Protein AF-H1LUN1-F1 (afdb_monomer)

Radius of gyration: 16.17 Å; Cα contacts (8 Å, |Δi|>4): 144; chains: 1; bounding box: 43×30×40 Å

pLDDT: mean 91.05, std 6.46, range [44.34, 97.88]

Foldseek 3Di:
DLCVQDPDDDPVVSVVQVVVQVVCLVVLVVVLVVVVCVCVVVVNPDFDWAFFLCLDIDTSVVCNVHVSRNVNRVLSVVLNCCLPPVVDQWDWDWDDDPPDIDIWIHHRSHTDDD

Solvent-ac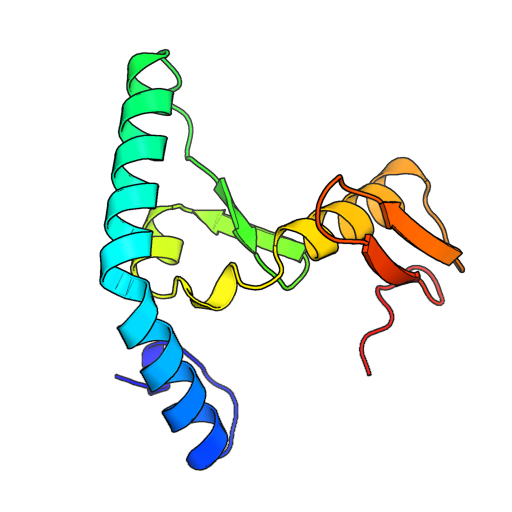cessible surface area (backbone atoms only — not comparable to full-atom values): 6590 Å² total; per-residue (Å²): 108,47,75,76,66,44,84,67,82,55,70,70,58,31,52,50,53,38,51,53,29,59,72,47,39,67,61,50,44,52,49,51,50,55,52,50,52,52,44,45,72,72,70,52,82,70,88,58,72,38,61,19,33,85,53,48,73,42,46,52,74,55,39,69,74,39,52,58,51,40,53,61,19,66,61,19,48,55,52,47,48,41,48,71,75,67,59,44,39,69,46,75,50,77,50,78,57,100,87,51,71,46,73,50,42,29,48,84,60,35,78,62,78,133

Nearest PDB structures (foldseek):
  8ym1-assembly4_E  TM=3.995E-01  e=2.195E+00  Swine acute diarrhea syndrome coronavirus
  8ym1-assembly2_C  TM=3.999E-01  e=2.641E+00  Swine acute diarrhea syndrome coronavirus
  8wat-assembly1_T  TM=5.509E-01  e=9.071E+00  Homo sapiens

Mean predicted aligned error: 4.41 Å

Sequence (114 aa):
MASDITKLYGLTRRTRTAAINASILPKMMATANATESSVRGAGVSVPLMIMRGDGGVMEINEMRKRPILTALSGPAASVMGSLMYLRASNAIYFEVGGTTTNIGVIKNGRPGVD

Structure (mmCIF, N/CA/C/O backbone):
data_AF-H1LUN1-F1
#
_entry.id   AF-H1LUN1-F1
#
loop_
_atom_site.group_PDB
_atom_site.id
_atom_site.type_symbol
_atom_site.label_atom_id
_atom_site.label_alt_id
_atom_site.label_comp_id
_atom_site.label_asym_id
_atom_site.label_entity_id
_atom_site.label_seq_id
_atom_site.pdbx_PDB_ins_code
_atom_site.Cartn_x
_atom_site.Cartn_y
_atom_site.Cartn_z
_atom_site.occupancy
_atom_site.B_iso_or_equiv
_atom_site.auth_seq_id
_atom_site.auth_comp_id
_atom_site.auth_asym_id
_atom_site.auth_atom_id
_atom_site.pdbx_PDB_model_num
ATOM 1 N N . MET A 1 1 ? 3.743 -8.689 16.939 1.00 83.50 1 MET A N 1
ATOM 2 C CA . MET A 1 1 ? 5.212 -8.865 16.819 1.00 83.50 1 MET A CA 1
ATOM 3 C C . MET A 1 1 ? 5.666 -8.668 15.372 1.00 83.50 1 MET A C 1
ATOM 5 O O . MET A 1 1 ? 4.840 -8.713 14.469 1.00 83.50 1 MET A O 1
ATOM 9 N N . ALA A 1 2 ? 6.967 -8.471 15.109 1.00 85.00 2 ALA A N 1
ATOM 10 C CA . ALA A 1 2 ? 7.478 -8.302 13.737 1.00 85.00 2 ALA A CA 1
ATOM 11 C C . ALA A 1 2 ? 7.171 -9.508 12.819 1.00 85.00 2 ALA A C 1
ATOM 13 O O . ALA A 1 2 ? 6.983 -9.338 11.618 1.00 85.00 2 ALA A O 1
ATOM 14 N N . SER A 1 3 ? 7.077 -10.719 13.389 1.00 88.88 3 SER A N 1
ATOM 15 C CA . SER A 1 3 ? 6.621 -11.951 12.714 1.00 88.88 3 SER A CA 1
ATOM 16 C C . SER A 1 3 ? 5.193 -11.889 12.182 1.00 88.88 3 SER A C 1
ATOM 18 O O . SER A 1 3 ? 4.843 -12.683 11.310 1.00 88.88 3 SER A O 1
ATOM 20 N N . ASP A 1 4 ? 4.366 -10.998 12.718 1.00 87.94 4 ASP A N 1
ATOM 21 C CA . ASP A 1 4 ? 2.949 -10.894 12.362 1.00 87.94 4 ASP A CA 1
ATOM 22 C C . ASP A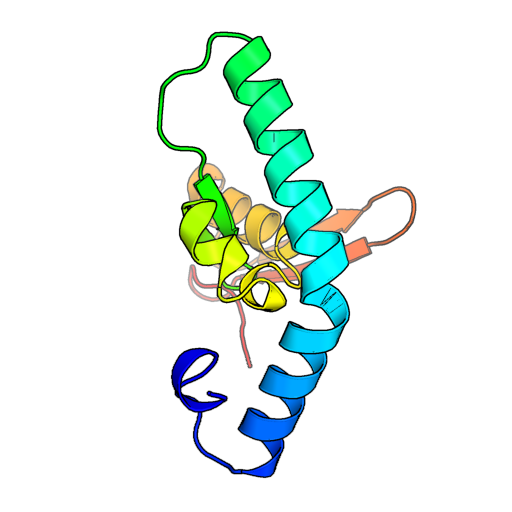 1 4 ? 2.751 -9.854 11.258 1.00 87.94 4 ASP A C 1
ATOM 24 O O . ASP A 1 4 ? 1.769 -9.906 10.528 1.00 87.94 4 ASP A O 1
ATOM 28 N N . ILE A 1 5 ? 3.723 -8.948 11.097 1.00 89.62 5 ILE A N 1
ATOM 29 C CA . ILE A 1 5 ? 3.733 -7.916 10.059 1.00 89.62 5 ILE A CA 1
ATOM 30 C C . ILE A 1 5 ? 4.300 -8.477 8.753 1.00 89.62 5 ILE A C 1
ATOM 32 O O . ILE A 1 5 ? 3.702 -8.298 7.696 1.00 89.62 5 ILE A O 1
ATOM 36 N N . THR A 1 6 ? 5.437 -9.177 8.815 1.00 87.62 6 THR A N 1
ATOM 37 C CA . THR A 1 6 ? 6.092 -9.756 7.636 1.00 87.62 6 THR A CA 1
ATOM 38 C C . THR A 1 6 ? 6.704 -11.124 7.932 1.00 87.62 6 THR A C 1
ATOM 40 O O . THR A 1 6 ? 7.259 -11.364 9.008 1.00 87.62 6 THR A O 1
ATOM 43 N N . LYS A 1 7 ? 6.606 -12.023 6.946 1.00 87.56 7 LYS A N 1
ATOM 44 C CA . LYS A 1 7 ? 7.220 -13.361 6.953 1.00 87.56 7 LYS A CA 1
ATOM 45 C C . LYS A 1 7 ? 8.551 -13.409 6.195 1.00 87.56 7 LYS A C 1
ATOM 47 O O . LYS A 1 7 ? 9.152 -14.474 6.107 1.00 87.56 7 LYS A O 1
ATOM 52 N N . LEU A 1 8 ? 9.017 -12.276 5.657 1.00 84.12 8 LEU A N 1
ATOM 53 C CA . LEU A 1 8 ? 10.297 -12.202 4.950 1.00 84.12 8 LEU A CA 1
ATOM 54 C C . LEU A 1 8 ? 11.455 -12.588 5.874 1.00 84.12 8 LEU A C 1
ATOM 56 O O . LEU A 1 8 ? 11.488 -12.189 7.037 1.00 84.12 8 LEU A O 1
ATOM 60 N N . TYR A 1 9 ? 12.422 -13.334 5.345 1.00 85.12 9 TYR A N 1
ATOM 61 C CA . TYR A 1 9 ? 13.615 -13.723 6.091 1.00 85.12 9 TYR A CA 1
ATOM 62 C C . TYR A 1 9 ? 14.574 -12.535 6.299 1.00 85.12 9 TYR A C 1
ATOM 64 O O . TYR A 1 9 ? 14.613 -11.590 5.507 1.00 85.12 9 TYR A O 1
ATOM 72 N N . GLY A 1 10 ? 15.369 -12.600 7.371 1.00 92.00 10 GLY A N 1
ATOM 73 C CA . GLY A 1 10 ? 16.385 -11.603 7.717 1.00 92.00 10 GLY A CA 1
ATOM 74 C C . GLY A 1 10 ? 15.942 -10.614 8.799 1.00 92.00 10 GLY A C 1
ATOM 75 O O . GLY A 1 10 ? 14.966 -9.878 8.640 1.00 92.00 10 GLY A O 1
ATOM 76 N N . LEU A 1 11 ? 16.706 -10.566 9.897 1.00 92.50 11 LEU A N 1
ATOM 77 C CA . LEU A 1 11 ? 16.425 -9.719 11.062 1.00 92.50 11 LEU A CA 1
ATOM 78 C C . LEU A 1 11 ? 16.312 -8.239 10.676 1.00 92.50 11 LEU A C 1
ATOM 80 O O . LEU A 1 11 ? 15.307 -7.604 10.977 1.00 92.50 11 LEU A O 1
ATOM 84 N N . THR A 1 12 ? 17.284 -7.708 9.931 1.00 93.56 12 THR A N 1
ATOM 85 C CA . THR A 1 12 ? 17.307 -6.293 9.530 1.00 93.56 12 THR A CA 1
ATOM 86 C C . THR A 1 12 ? 16.080 -5.897 8.710 1.00 93.56 12 THR A C 1
ATOM 88 O O . THR A 1 12 ? 15.479 -4.856 8.976 1.00 93.56 12 THR A O 1
ATOM 91 N N . ARG A 1 13 ? 15.669 -6.724 7.735 1.00 91.75 13 ARG A N 1
ATOM 92 C CA . ARG A 1 13 ? 14.478 -6.453 6.911 1.00 91.75 13 ARG A CA 1
ATOM 93 C C . ARG A 1 13 ? 13.214 -6.464 7.767 1.00 91.75 13 ARG A C 1
ATOM 95 O O . ARG A 1 13 ? 12.468 -5.491 7.742 1.00 91.75 13 ARG A O 1
ATOM 102 N N . ARG A 1 14 ? 13.015 -7.504 8.584 1.00 93.94 14 ARG A N 1
ATOM 103 C CA . ARG A 1 14 ? 11.841 -7.618 9.467 1.00 93.94 14 ARG A CA 1
ATOM 104 C C . ARG A 1 14 ? 11.746 -6.462 10.459 1.00 93.94 14 ARG A C 1
ATOM 106 O O . ARG A 1 14 ? 10.667 -5.896 10.615 1.00 93.94 14 ARG A O 1
ATOM 113 N N . THR A 1 15 ? 12.859 -6.088 11.091 1.00 94.75 15 THR A N 1
ATOM 114 C CA . THR A 1 15 ? 12.906 -4.974 12.046 1.00 94.75 15 THR A CA 1
ATOM 115 C C . THR A 1 15 ? 12.579 -3.648 11.366 1.00 94.75 15 THR A C 1
ATOM 117 O O . THR A 1 15 ? 11.749 -2.901 11.877 1.00 94.75 15 THR A O 1
ATOM 120 N N . ARG A 1 16 ? 13.146 -3.374 10.180 1.00 95.19 16 ARG A N 1
ATOM 121 C CA . ARG A 1 16 ? 12.830 -2.156 9.412 1.00 95.19 16 ARG A CA 1
ATOM 122 C C . ARG A 1 16 ? 11.362 -2.104 9.002 1.00 95.19 16 ARG A C 1
ATOM 124 O O . ARG A 1 16 ? 10.709 -1.095 9.240 1.00 95.19 16 ARG A O 1
ATOM 131 N N . THR A 1 17 ? 10.818 -3.187 8.446 1.00 94.88 17 THR A N 1
ATOM 132 C CA . THR A 1 17 ? 9.397 -3.250 8.072 1.00 94.88 17 THR A CA 1
ATOM 133 C C . THR A 1 17 ? 8.492 -3.032 9.284 1.00 94.88 17 THR A C 1
ATOM 135 O O . THR A 1 17 ? 7.529 -2.277 9.190 1.00 94.88 17 THR A O 1
ATOM 138 N N . ALA A 1 18 ? 8.805 -3.643 10.430 1.00 94.31 18 ALA A N 1
ATOM 139 C CA . ALA A 1 18 ? 8.032 -3.459 11.654 1.00 94.31 18 ALA A CA 1
ATOM 140 C C . ALA A 1 18 ? 8.098 -2.014 12.174 1.00 94.31 18 ALA A C 1
ATOM 142 O O . ALA A 1 18 ? 7.062 -1.462 12.539 1.00 94.31 18 ALA A O 1
ATOM 143 N N . ALA A 1 19 ? 9.282 -1.394 12.156 1.00 95.62 19 ALA A N 1
ATOM 144 C CA . ALA A 1 19 ? 9.469 -0.008 12.578 1.00 95.62 19 ALA A CA 1
ATOM 145 C C . ALA A 1 19 ? 8.684 0.974 11.693 1.00 95.62 19 ALA A C 1
ATOM 147 O O . ALA A 1 19 ? 7.974 1.828 12.218 1.00 95.62 19 ALA A O 1
ATOM 148 N N . ILE A 1 20 ? 8.743 0.815 10.365 1.00 95.50 20 ILE A N 1
ATOM 149 C CA . ILE A 1 20 ? 7.979 1.657 9.429 1.00 95.50 20 ILE A CA 1
ATOM 150 C C . ILE A 1 20 ? 6.473 1.421 9.599 1.00 95.50 20 ILE A C 1
ATOM 152 O O . ILE A 1 20 ? 5.702 2.371 9.656 1.00 95.50 20 ILE A O 1
ATOM 156 N N . ASN A 1 21 ? 6.033 0.164 9.727 1.00 95.06 21 ASN A N 1
ATOM 157 C CA . ASN A 1 21 ? 4.620 -0.139 9.957 1.00 95.06 21 ASN A CA 1
ATOM 158 C C . ASN A 1 21 ? 4.101 0.529 11.237 1.00 95.06 21 ASN A C 1
ATOM 160 O O . ASN A 1 21 ? 3.008 1.085 11.231 1.00 95.06 21 ASN A O 1
ATOM 164 N N . ALA A 1 22 ? 4.884 0.488 12.318 1.00 94.94 22 ALA A N 1
ATOM 165 C CA . ALA A 1 22 ? 4.533 1.122 13.583 1.00 94.94 22 ALA A CA 1
ATOM 166 C C . ALA A 1 22 ? 4.497 2.655 13.481 1.00 94.94 22 ALA A C 1
ATOM 168 O O . ALA A 1 22 ? 3.592 3.266 14.045 1.00 94.94 22 ALA A O 1
ATOM 169 N N . SER A 1 23 ? 5.424 3.278 12.742 1.00 96.19 23 SER A N 1
ATOM 170 C CA . SER A 1 23 ? 5.481 4.742 12.625 1.00 96.19 23 SER A CA 1
ATOM 171 C C . SER A 1 23 ? 4.294 5.333 11.861 1.00 96.19 23 SER A C 1
ATOM 173 O O . SER A 1 23 ? 3.834 6.423 12.194 1.00 96.19 23 SER A O 1
ATOM 175 N N . ILE A 1 24 ? 3.756 4.612 10.872 1.00 95.69 24 ILE A N 1
ATOM 176 C CA . ILE A 1 24 ? 2.597 5.069 10.088 1.00 95.69 24 ILE A CA 1
ATOM 177 C C . ILE A 1 24 ? 1.252 4.666 10.703 1.00 95.69 24 ILE A C 1
ATOM 179 O O . ILE A 1 24 ? 0.218 5.226 10.332 1.00 95.69 24 ILE A O 1
ATOM 183 N N . LEU A 1 25 ? 1.248 3.702 11.631 1.00 94.88 25 LEU A N 1
ATOM 184 C CA . LEU A 1 25 ? 0.035 3.076 12.155 1.00 94.88 25 LEU A CA 1
ATOM 185 C C . LEU A 1 25 ? -0.997 4.087 12.683 1.00 94.88 25 LEU A C 1
ATOM 187 O O . LEU A 1 25 ? -2.143 4.004 12.243 1.00 94.88 25 LEU A O 1
ATOM 191 N N . PRO A 1 26 ? -0.654 5.080 13.530 1.00 95.69 26 PRO A N 1
ATOM 192 C CA . PRO A 1 26 ? -1.659 5.995 14.077 1.00 95.69 26 PRO A CA 1
ATOM 193 C C . PRO A 1 26 ? -2.374 6.806 12.991 1.00 95.69 26 PRO A C 1
ATOM 195 O O . PRO A 1 26 ? -3.597 6.951 13.013 1.00 95.69 26 PRO A O 1
ATOM 198 N N . LYS A 1 27 ? -1.621 7.295 11.997 1.00 96.38 27 LYS A N 1
ATOM 199 C CA . LYS A 1 27 ? -2.181 8.075 10.889 1.00 96.38 27 LYS A CA 1
ATOM 200 C C . LYS A 1 27 ? -3.058 7.205 9.995 1.00 96.38 27 LYS A C 1
ATOM 202 O O . LYS A 1 27 ? -4.155 7.615 9.633 1.00 96.38 27 LYS A O 1
ATOM 207 N N . MET A 1 28 ? -2.597 5.996 9.689 1.00 95.44 28 MET A N 1
ATOM 208 C CA . MET A 1 28 ? -3.328 5.052 8.847 1.00 95.44 28 MET A CA 1
ATOM 209 C C . MET A 1 28 ? -4.617 4.560 9.511 1.00 95.44 28 MET A C 1
ATOM 211 O O . MET A 1 28 ? -5.625 4.421 8.828 1.00 95.44 28 MET A O 1
ATOM 215 N N . MET A 1 29 ? -4.632 4.388 10.836 1.00 95.62 29 MET A N 1
ATOM 216 C CA . MET A 1 29 ? -5.852 4.096 11.598 1.00 95.62 29 MET A CA 1
ATOM 217 C C . MET A 1 29 ? -6.873 5.235 11.501 1.00 95.62 29 MET A C 1
ATOM 219 O O . MET A 1 29 ? -8.052 4.981 11.257 1.00 95.62 29 MET A O 1
ATOM 223 N N . ALA A 1 30 ? -6.429 6.488 11.645 1.00 96.56 30 ALA A N 1
ATOM 224 C CA . ALA A 1 30 ? -7.304 7.648 11.486 1.00 96.56 30 ALA A CA 1
ATOM 225 C C . ALA A 1 30 ? -7.888 7.724 10.065 1.00 96.56 30 ALA A C 1
ATOM 227 O O . ALA A 1 30 ? -9.092 7.921 9.909 1.00 96.56 30 ALA A O 1
ATOM 228 N N . THR A 1 31 ? -7.060 7.492 9.040 1.00 94.38 31 THR A N 1
ATOM 229 C CA . THR A 1 31 ? -7.509 7.414 7.643 1.00 94.38 31 THR A CA 1
ATOM 230 C C . THR A 1 31 ? -8.515 6.284 7.442 1.00 94.38 31 THR A C 1
ATOM 232 O O . THR A 1 31 ? -9.582 6.525 6.889 1.00 94.38 31 THR A O 1
ATOM 235 N N . ALA A 1 32 ? -8.230 5.078 7.944 1.00 94.38 32 ALA A N 1
ATOM 236 C CA . ALA A 1 32 ? -9.131 3.932 7.845 1.00 94.38 32 ALA A CA 1
ATOM 237 C C . ALA A 1 32 ? -10.515 4.248 8.427 1.00 94.38 32 ALA A C 1
ATOM 239 O O . ALA A 1 32 ? -11.535 4.016 7.785 1.00 94.38 32 ALA A O 1
ATOM 240 N N . ASN A 1 33 ? -10.547 4.821 9.630 1.00 95.38 33 ASN A N 1
ATOM 241 C CA . ASN A 1 33 ? -11.793 5.150 10.312 1.00 95.38 33 ASN A CA 1
ATOM 242 C C . ASN A 1 33 ? -12.570 6.245 9.572 1.00 95.38 33 ASN A C 1
ATOM 244 O O . ASN A 1 33 ? -13.776 6.116 9.396 1.00 95.38 33 ASN A O 1
ATOM 248 N N . ALA A 1 34 ? -11.893 7.294 9.097 1.00 96.75 34 ALA A N 1
ATOM 249 C CA . ALA A 1 34 ? -12.532 8.357 8.323 1.00 96.75 34 ALA A CA 1
ATOM 250 C C . ALA A 1 34 ? -13.129 7.830 7.008 1.00 96.75 34 ALA A C 1
ATOM 252 O O . ALA A 1 34 ? -14.269 8.157 6.671 1.00 96.75 34 ALA A O 1
ATOM 253 N N . THR A 1 35 ? -12.391 6.985 6.282 1.00 95.19 35 THR A N 1
ATOM 254 C CA . THR A 1 35 ? -12.874 6.360 5.047 1.00 95.19 35 THR A CA 1
ATOM 255 C C . THR A 1 35 ? -14.048 5.422 5.321 1.00 95.19 35 THR A C 1
ATOM 257 O O . THR A 1 35 ? -15.067 5.534 4.646 1.00 95.19 35 THR A O 1
ATOM 260 N N . GLU A 1 36 ? -13.953 4.540 6.322 1.00 95.62 36 GLU A N 1
ATOM 261 C CA . GLU A 1 36 ? -15.039 3.611 6.657 1.00 95.62 36 GLU A CA 1
ATOM 262 C C . GLU A 1 36 ? -16.310 4.356 7.062 1.00 95.62 36 GLU A C 1
ATOM 264 O O . GLU A 1 36 ? -17.371 4.087 6.504 1.00 95.62 36 GLU A O 1
ATOM 269 N N . SER A 1 37 ? -16.204 5.341 7.957 1.00 96.75 37 SER A N 1
ATOM 270 C CA . SER A 1 37 ? -17.344 6.163 8.371 1.00 96.75 37 SER A CA 1
ATOM 271 C C . SER A 1 37 ? -17.984 6.894 7.193 1.00 96.75 37 SER A C 1
ATOM 273 O O . SER A 1 37 ? -19.207 6.955 7.112 1.00 96.75 37 SER A O 1
ATOM 275 N N . SER A 1 38 ? -17.183 7.402 6.251 1.00 97.38 38 SER A N 1
ATOM 276 C CA . SER A 1 38 ? -17.700 8.089 5.060 1.00 97.38 38 SER A CA 1
ATOM 277 C C . SER A 1 38 ? -18.449 7.130 4.131 1.00 97.38 38 SER A C 1
ATOM 279 O O . SER A 1 38 ? -19.554 7.430 3.686 1.00 97.38 38 SER A O 1
ATOM 281 N N . VAL A 1 39 ? -17.882 5.947 3.874 1.00 96.69 39 VAL A N 1
ATOM 282 C CA . VAL A 1 39 ? -18.493 4.910 3.025 1.00 96.69 39 VAL A CA 1
ATOM 283 C C . VAL A 1 39 ? -19.789 4.382 3.647 1.00 96.69 39 VAL A C 1
ATOM 285 O O . VAL A 1 39 ? -20.801 4.256 2.959 1.00 96.69 39 VAL A O 1
ATOM 288 N N . ARG A 1 40 ? -19.792 4.125 4.961 1.00 96.31 40 ARG A N 1
ATOM 289 C CA . ARG A 1 40 ? -20.992 3.700 5.698 1.00 96.31 40 ARG A CA 1
ATOM 290 C C . ARG A 1 40 ? -22.049 4.801 5.750 1.00 96.31 40 ARG A C 1
ATOM 292 O O . ARG A 1 40 ? -23.222 4.510 5.543 1.00 96.31 40 ARG A O 1
ATOM 299 N N . GLY A 1 41 ? -21.640 6.054 5.959 1.00 97.88 41 GLY A N 1
ATOM 300 C CA . GLY A 1 41 ? -22.525 7.222 5.918 1.00 97.88 41 GLY A CA 1
ATOM 301 C C . GLY A 1 41 ? -23.194 7.426 4.556 1.00 97.88 41 GLY A C 1
ATOM 302 O O . GLY A 1 41 ? -24.318 7.912 4.497 1.00 97.88 41 GLY A O 1
ATOM 303 N N . ALA A 1 42 ? -22.555 6.976 3.472 1.00 97.81 42 ALA A N 1
ATOM 304 C CA . ALA A 1 42 ? -23.132 6.945 2.128 1.00 97.81 42 ALA A CA 1
ATOM 305 C C . ALA A 1 42 ? -24.086 5.753 1.877 1.00 97.81 42 ALA A C 1
ATOM 307 O O . ALA A 1 42 ? -24.547 5.564 0.754 1.00 97.81 42 ALA A O 1
ATOM 308 N N . GLY A 1 43 ? -24.374 4.925 2.888 1.00 97.75 43 GLY A N 1
ATOM 309 C CA . GLY A 1 43 ? -25.283 3.777 2.784 1.00 97.75 43 GLY A CA 1
ATOM 310 C C . GLY A 1 43 ? -24.662 2.508 2.188 1.00 97.75 43 GLY A C 1
ATOM 311 O O . GLY A 1 43 ? -25.368 1.527 1.962 1.00 97.75 43 GLY A O 1
ATOM 312 N N . VAL A 1 44 ? -23.347 2.479 1.947 1.00 97.06 44 VAL A N 1
ATOM 313 C CA . VAL A 1 44 ? -22.662 1.301 1.396 1.00 97.06 44 VAL A CA 1
ATOM 314 C C . VAL A 1 44 ? -22.380 0.296 2.516 1.00 97.06 44 VAL A C 1
ATOM 316 O O . VAL A 1 44 ? -21.569 0.554 3.405 1.00 97.06 44 VAL A O 1
ATOM 319 N N . SER A 1 45 ? -23.025 -0.874 2.472 1.00 93.81 45 SER A N 1
ATOM 320 C CA . SER A 1 45 ? -22.942 -1.923 3.509 1.00 93.81 45 SER A CA 1
ATOM 321 C C . SER A 1 45 ? -21.999 -3.091 3.177 1.00 93.81 45 SER A C 1
ATOM 323 O O . SER A 1 45 ? -21.701 -3.908 4.046 1.00 93.81 45 SER A O 1
ATOM 325 N N . VAL A 1 46 ? -21.452 -3.147 1.959 1.00 95.25 46 VAL A N 1
ATOM 326 C CA . VAL A 1 46 ? -20.512 -4.206 1.542 1.00 95.25 46 VAL A CA 1
ATOM 327 C C . VAL A 1 46 ? -19.129 -4.057 2.204 1.00 95.25 46 VAL A C 1
ATOM 329 O O . VAL A 1 46 ? -18.813 -2.977 2.722 1.00 95.25 46 VAL A O 1
ATOM 332 N N . PRO A 1 47 ? -18.295 -5.114 2.234 1.00 92.69 47 PRO A N 1
ATOM 333 C CA . PRO A 1 47 ? -16.928 -5.027 2.743 1.00 92.69 47 PRO A CA 1
ATOM 334 C C . PRO A 1 47 ? -16.096 -3.969 2.009 1.00 92.69 47 PRO A C 1
ATOM 336 O O . PRO A 1 47 ? -16.093 -3.900 0.780 1.00 92.69 47 PRO A O 1
ATOM 339 N N . LEU A 1 48 ? -15.374 -3.147 2.774 1.00 95.38 48 LEU A N 1
ATOM 340 C CA . LEU A 1 48 ? -14.485 -2.129 2.225 1.00 95.38 48 LEU A CA 1
ATOM 341 C C . LEU A 1 48 ? -13.106 -2.735 1.944 1.00 95.38 48 LEU A C 1
ATOM 343 O O . LEU A 1 48 ? -12.370 -3.098 2.867 1.00 95.38 48 LEU A O 1
ATOM 347 N N . MET A 1 49 ? -12.771 -2.813 0.658 1.00 95.94 49 MET A N 1
ATOM 348 C CA . MET A 1 49 ? -11.507 -3.350 0.162 1.00 95.94 49 MET A CA 1
ATOM 349 C C . MET A 1 49 ? -10.498 -2.227 -0.094 1.00 95.94 49 MET A C 1
ATOM 351 O O . MET A 1 49 ? -10.829 -1.192 -0.667 1.00 95.94 49 MET A O 1
ATOM 355 N N . ILE A 1 50 ? -9.254 -2.452 0.313 1.00 95.56 50 ILE A N 1
ATOM 356 C CA . ILE A 1 50 ? -8.128 -1.526 0.219 1.00 95.56 50 ILE A CA 1
ATOM 357 C C . ILE A 1 50 ? -7.077 -2.113 -0.722 1.00 95.56 50 ILE A C 1
ATOM 359 O O . ILE A 1 50 ? -6.675 -3.270 -0.568 1.00 95.56 50 ILE A O 1
ATOM 363 N N . MET A 1 51 ? -6.612 -1.301 -1.672 1.00 95.31 51 MET A N 1
ATOM 364 C CA . MET A 1 51 ? -5.529 -1.661 -2.587 1.00 95.31 51 MET A CA 1
ATOM 365 C C . MET A 1 51 ? -4.203 -1.823 -1.837 1.00 95.31 51 MET A C 1
ATOM 367 O O . MET A 1 51 ? -3.824 -0.988 -1.009 1.00 95.31 51 MET A O 1
ATOM 371 N N . ARG A 1 52 ? -3.477 -2.892 -2.154 1.00 95.31 52 ARG A N 1
ATOM 372 C CA . ARG A 1 52 ? -2.129 -3.160 -1.653 1.00 95.31 52 ARG A CA 1
ATOM 373 C C . ARG A 1 52 ? -1.075 -2.769 -2.689 1.00 95.31 52 ARG A C 1
ATOM 375 O O . ARG A 1 52 ? -1.341 -2.731 -3.884 1.00 95.31 52 ARG A O 1
ATOM 382 N N . GLY A 1 53 ? 0.148 -2.532 -2.225 1.00 92.12 53 GLY A N 1
AT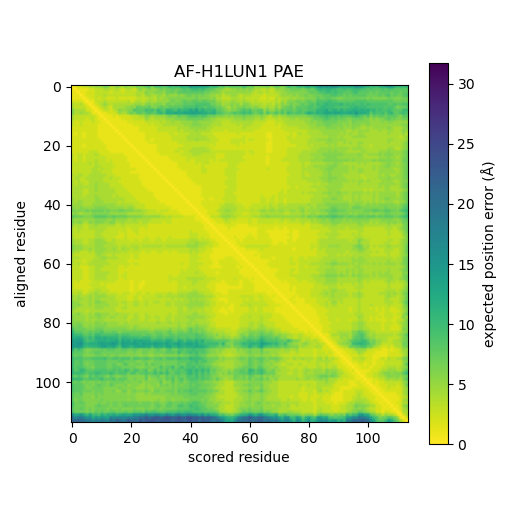OM 383 C CA . GLY A 1 53 ? 1.304 -2.215 -3.069 1.00 92.12 53 GLY A CA 1
ATOM 384 C C . GLY A 1 53 ? 1.776 -3.342 -3.985 1.00 92.12 53 GLY A C 1
ATOM 385 O O . GLY A 1 53 ? 2.547 -3.096 -4.902 1.00 92.12 53 GLY A O 1
ATOM 386 N N . ASP A 1 54 ? 1.326 -4.574 -3.754 1.00 90.31 54 ASP A N 1
ATOM 387 C CA . ASP A 1 54 ? 1.642 -5.739 -4.587 1.00 90.31 54 ASP A CA 1
ATOM 388 C C . ASP A 1 54 ? 0.552 -6.053 -5.625 1.00 90.31 54 ASP A C 1
ATOM 390 O O . ASP A 1 54 ? 0.571 -7.118 -6.235 1.00 90.31 54 ASP A O 1
ATOM 394 N N . GLY A 1 55 ? -0.416 -5.149 -5.814 1.00 90.50 55 GLY A N 1
ATOM 395 C CA . GLY A 1 55 ? -1.504 -5.295 -6.787 1.00 90.50 55 GLY A CA 1
ATOM 396 C C . GLY A 1 55 ? -2.687 -6.137 -6.299 1.00 90.50 55 GLY A C 1
ATOM 397 O O . GLY A 1 55 ? -3.684 -6.269 -7.005 1.00 90.50 55 GLY A O 1
ATOM 398 N N . GLY A 1 56 ? -2.606 -6.696 -5.089 1.00 92.69 56 GLY A N 1
ATOM 399 C CA . GLY A 1 56 ? -3.735 -7.346 -4.429 1.00 92.69 56 GLY A CA 1
ATOM 400 C C . GLY A 1 56 ? -4.657 -6.356 -3.714 1.00 92.69 56 GLY A C 1
ATOM 401 O O . GLY A 1 56 ? -4.382 -5.162 -3.608 1.00 92.69 56 GLY A O 1
ATOM 402 N N . VAL A 1 57 ? -5.733 -6.876 -3.129 1.00 95.38 57 VAL A N 1
ATOM 403 C CA . VAL A 1 57 ? -6.625 -6.117 -2.240 1.00 95.38 57 VAL A CA 1
ATOM 404 C C . VAL A 1 57 ? -6.764 -6.820 -0.892 1.00 95.38 57 VAL A C 1
ATOM 406 O O . VAL A 1 57 ? -6.550 -8.027 -0.783 1.00 95.38 57 VAL A O 1
ATOM 409 N N . MET A 1 58 ? -7.091 -6.066 0.154 1.00 95.50 58 MET A N 1
ATOM 410 C CA . MET A 1 58 ? -7.371 -6.593 1.493 1.00 95.50 58 MET A CA 1
ATOM 411 C C . MET A 1 58 ? -8.522 -5.839 2.144 1.00 95.50 58 MET A C 1
ATOM 413 O O . MET A 1 58 ? -8.761 -4.683 1.818 1.00 95.50 58 MET A O 1
ATOM 417 N N . GLU A 1 59 ? -9.210 -6.454 3.099 1.00 95.81 59 GLU A N 1
ATOM 418 C CA . GLU A 1 59 ? -10.199 -5.731 3.894 1.00 95.81 59 GLU A CA 1
ATOM 419 C C . GLU A 1 59 ? -9.553 -4.636 4.749 1.00 95.81 59 GLU A C 1
ATOM 421 O O . GLU A 1 59 ? -8.410 -4.754 5.208 1.00 95.81 59 GLU A O 1
ATOM 426 N N . ILE A 1 60 ? -10.320 -3.587 5.039 1.00 95.25 60 ILE A N 1
ATOM 427 C CA . ILE A 1 60 ? -9.865 -2.482 5.884 1.00 95.25 60 ILE A CA 1
ATOM 428 C C . ILE A 1 60 ? -9.404 -2.933 7.280 1.00 95.25 60 ILE A C 1
ATOM 430 O O . ILE A 1 60 ? -8.454 -2.378 7.830 1.00 95.25 60 ILE A O 1
ATOM 434 N N . ASN A 1 61 ? -9.994 -3.998 7.829 1.00 93.00 61 ASN A N 1
ATOM 435 C CA . ASN A 1 61 ? -9.570 -4.574 9.106 1.00 93.00 61 ASN A CA 1
ATOM 436 C C . ASN A 1 61 ? -8.171 -5.199 9.048 1.00 93.00 61 ASN A C 1
ATOM 438 O O . ASN A 1 61 ? -7.448 -5.171 10.043 1.00 93.00 61 ASN A O 1
ATOM 442 N N . GLU A 1 62 ? -7.755 -5.716 7.892 1.00 92.38 62 GLU A N 1
ATOM 443 C CA . GLU A 1 62 ? -6.384 -6.189 7.700 1.00 92.38 62 GLU A CA 1
ATOM 444 C C . GLU A 1 62 ? -5.402 -5.043 7.480 1.00 92.38 62 GLU A C 1
ATOM 446 O O . GLU A 1 62 ? -4.286 -5.080 8.010 1.00 92.38 62 GLU A O 1
ATOM 451 N N . MET A 1 63 ? -5.841 -3.979 6.803 1.00 93.88 63 MET A N 1
ATOM 452 C CA . MET A 1 63 ? -5.057 -2.751 6.689 1.00 93.88 63 MET A CA 1
ATOM 453 C C . MET A 1 63 ? -4.702 -2.180 8.064 1.00 93.88 63 MET A C 1
ATOM 455 O O . MET A 1 63 ? -3.547 -1.836 8.293 1.00 93.88 63 MET A O 1
ATOM 459 N N . ARG A 1 64 ? -5.645 -2.182 9.015 1.00 93.31 64 ARG A N 1
ATOM 460 C CA . ARG A 1 64 ? -5.418 -1.733 10.401 1.00 93.31 64 ARG A CA 1
ATOM 461 C C . ARG A 1 64 ? -4.315 -2.503 11.130 1.00 93.31 64 ARG A C 1
ATOM 463 O O . ARG A 1 64 ? -3.689 -1.963 12.034 1.00 93.31 64 ARG A O 1
ATOM 470 N N . LYS A 1 65 ? -4.052 -3.757 10.753 1.00 91.69 65 LYS A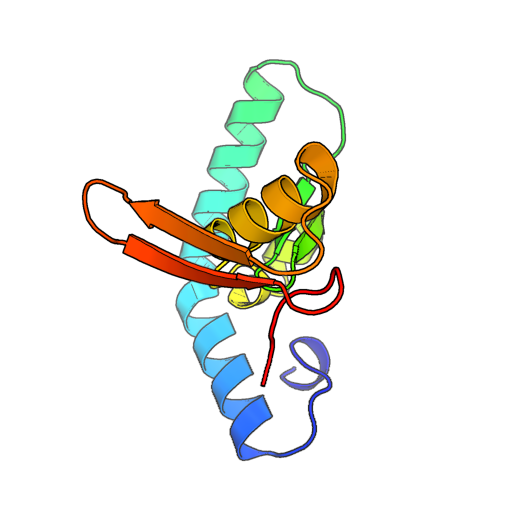 N 1
ATOM 471 C CA . LYS A 1 65 ? -2.990 -4.575 11.363 1.00 91.69 65 LYS A CA 1
ATOM 472 C C . LYS A 1 65 ? -1.636 -4.331 10.695 1.00 91.69 65 LYS A C 1
ATOM 474 O O . LYS A 1 65 ? -0.597 -4.366 11.357 1.00 91.69 65 LYS A O 1
ATOM 479 N N . ARG A 1 66 ? -1.634 -4.130 9.374 1.00 93.31 66 ARG A N 1
ATOM 480 C CA . ARG A 1 66 ? -0.426 -4.078 8.533 1.00 93.31 66 ARG A CA 1
ATOM 481 C C . ARG A 1 66 ? -0.519 -2.965 7.480 1.00 93.31 66 ARG A C 1
ATOM 483 O O . ARG A 1 66 ? -0.464 -3.262 6.283 1.00 93.31 66 ARG A O 1
ATOM 490 N N . PRO A 1 67 ? -0.629 -1.686 7.884 1.00 95.19 67 PRO A N 1
ATOM 491 C CA . PRO A 1 67 ? -0.770 -0.577 6.941 1.00 95.19 67 PRO A CA 1
ATOM 492 C C . PRO A 1 67 ? 0.410 -0.456 5.976 1.00 95.19 67 PRO A C 1
ATOM 494 O O . PRO A 1 67 ? 0.252 0.073 4.884 1.00 95.19 67 PRO A O 1
ATOM 497 N N . ILE A 1 68 ? 1.583 -0.994 6.323 1.00 95.19 68 ILE A N 1
ATOM 498 C CA . ILE A 1 68 ? 2.742 -1.004 5.425 1.00 95.19 68 ILE A CA 1
ATOM 499 C C . ILE A 1 68 ? 2.458 -1.677 4.074 1.00 95.19 68 ILE A C 1
ATOM 501 O O . ILE A 1 68 ? 3.102 -1.352 3.082 1.00 95.19 68 ILE A O 1
ATOM 505 N N . LEU A 1 69 ? 1.470 -2.577 4.006 1.00 94.31 69 LEU A N 1
ATOM 506 C CA . LEU A 1 69 ? 1.075 -3.244 2.765 1.00 94.31 69 LEU A CA 1
ATOM 507 C C . LEU A 1 69 ? 0.396 -2.309 1.755 1.00 94.31 69 LEU A C 1
ATOM 509 O O . LEU A 1 69 ? 0.262 -2.692 0.597 1.00 94.31 69 LEU A O 1
ATOM 513 N N . THR A 1 70 ? -0.029 -1.104 2.151 1.00 94.94 70 THR A N 1
ATOM 514 C CA . THR A 1 70 ? -0.613 -0.107 1.234 1.00 94.94 70 THR A CA 1
ATOM 515 C C . THR A 1 70 ? 0.433 0.819 0.615 1.00 94.94 70 THR A C 1
ATOM 517 O O . THR A 1 70 ? 0.081 1.673 -0.204 1.00 94.94 70 THR A O 1
ATOM 520 N N . ALA A 1 71 ? 1.704 0.700 1.014 1.00 92.75 71 ALA A N 1
ATOM 521 C CA . ALA A 1 71 ? 2.786 1.465 0.410 1.00 92.75 71 ALA A CA 1
ATOM 522 C C . ALA A 1 71 ? 2.820 1.196 -1.100 1.00 92.75 71 ALA A C 1
ATOM 524 O O . ALA A 1 71 ? 2.774 0.043 -1.510 1.00 92.75 71 ALA A O 1
ATOM 525 N N . LEU A 1 72 ? 2.887 2.253 -1.917 1.00 90.12 72 LEU A N 1
ATOM 526 C CA . LEU A 1 72 ? 2.882 2.170 -3.389 1.00 90.12 72 LEU A CA 1
ATOM 527 C C . LEU A 1 72 ? 1.599 1.565 -4.006 1.00 90.12 72 LEU A C 1
ATOM 529 O O . LEU A 1 72 ? 1.616 1.098 -5.142 1.00 90.12 72 LEU A O 1
ATOM 533 N N . SER A 1 73 ? 0.468 1.609 -3.295 1.00 92.56 73 SER A N 1
ATOM 534 C CA . SER A 1 73 ? -0.828 1.106 -3.789 1.00 92.56 73 SER A CA 1
ATOM 535 C C . SER A 1 73 ? -1.349 1.805 -5.053 1.00 92.56 73 SER A C 1
ATOM 537 O O . SER A 1 73 ? -1.974 1.146 -5.877 1.00 92.56 73 SER A O 1
ATOM 539 N N . GLY A 1 74 ? -1.080 3.102 -5.241 1.00 88.44 74 GLY A N 1
ATOM 540 C CA . GLY A 1 74 ? -1.440 3.841 -6.464 1.00 88.44 74 GLY A CA 1
ATOM 541 C C . GLY A 1 74 ? -0.774 3.270 -7.727 1.00 88.44 74 GLY A C 1
ATOM 542 O O . GLY A 1 74 ? -1.483 2.748 -8.585 1.00 88.44 74 GLY A O 1
ATOM 543 N N . PRO A 1 75 ? 0.573 3.252 -7.806 1.00 88.62 75 PRO A N 1
ATOM 544 C CA . PRO A 1 75 ? 1.296 2.605 -8.904 1.00 88.62 75 PRO A CA 1
ATOM 545 C C . PRO A 1 75 ? 0.859 1.153 -9.149 1.00 88.62 75 PRO A C 1
ATOM 547 O O . PRO A 1 75 ? 0.697 0.724 -10.292 1.00 88.62 75 PRO A 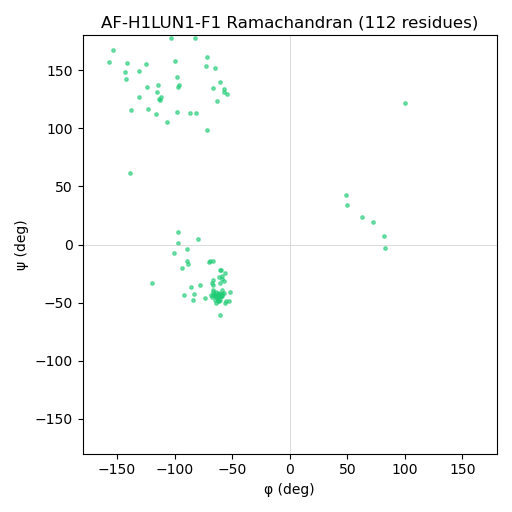O 1
ATOM 550 N N . ALA A 1 76 ? 0.636 0.386 -8.076 1.00 90.31 76 ALA A N 1
ATOM 551 C CA . ALA A 1 76 ? 0.165 -0.991 -8.181 1.00 90.31 76 ALA A CA 1
ATOM 552 C C . ALA A 1 76 ? -1.218 -1.077 -8.850 1.00 90.31 76 ALA A C 1
ATOM 554 O O . ALA A 1 76 ? -1.416 -1.906 -9.738 1.00 90.31 76 ALA A O 1
ATOM 555 N N . ALA A 1 77 ? -2.150 -0.187 -8.493 1.00 90.19 77 ALA A N 1
ATOM 556 C CA . ALA A 1 77 ? -3.459 -0.095 -9.135 1.00 90.19 77 ALA A CA 1
ATOM 557 C C . ALA A 1 77 ? -3.342 0.185 -10.640 1.00 90.19 77 ALA A C 1
ATOM 559 O O . ALA A 1 77 ? -4.019 -0.468 -11.435 1.00 90.19 77 ALA A O 1
ATOM 560 N N . SER A 1 78 ? -2.448 1.094 -11.036 1.00 88.44 78 SER A N 1
ATOM 561 C CA . SER A 1 78 ? -2.197 1.451 -12.438 1.00 88.44 78 SER A CA 1
ATOM 562 C C . SER A 1 78 ? -1.673 0.263 -13.257 1.00 88.44 78 SER A C 1
ATOM 564 O O . SER A 1 78 ? -2.166 -0.006 -14.360 1.00 88.44 78 SER A O 1
ATOM 566 N N . VAL A 1 79 ? -0.733 -0.516 -12.704 1.00 88.62 79 VAL A N 1
ATOM 567 C CA . VAL A 1 79 ? -0.245 -1.760 -13.334 1.00 88.62 79 VAL A CA 1
ATOM 568 C C . VAL A 1 79 ? -1.370 -2.777 -13.480 1.00 88.62 79 VAL A C 1
ATOM 570 O O . VAL A 1 79 ? -1.562 -3.338 -14.559 1.00 88.62 79 VAL A O 1
ATOM 573 N N . MET A 1 80 ? -2.126 -3.016 -12.408 1.00 89.62 80 MET A N 1
ATOM 574 C CA . MET A 1 80 ? -3.201 -4.007 -12.417 1.00 89.62 80 MET A CA 1
ATOM 575 C C . MET A 1 80 ? -4.312 -3.628 -13.395 1.00 89.62 80 MET A C 1
ATOM 577 O O . MET A 1 80 ? -4.769 -4.482 -14.153 1.00 89.62 80 MET A O 1
ATOM 581 N N . GLY A 1 81 ? -4.689 -2.349 -13.457 1.00 88.19 81 GLY A N 1
ATOM 582 C CA . GLY A 1 81 ? -5.623 -1.840 -14.458 1.00 88.19 81 GLY A CA 1
ATOM 583 C C . GLY A 1 81 ? -5.120 -2.075 -15.884 1.00 88.19 81 GLY A C 1
ATOM 584 O O . GLY A 1 81 ? -5.864 -2.574 -16.728 1.00 88.19 81 GLY A O 1
ATOM 585 N N . SER A 1 82 ? -3.836 -1.813 -16.139 1.00 86.50 82 SER A N 1
ATOM 586 C CA . SER A 1 82 ? -3.210 -2.055 -17.446 1.00 86.50 82 SER A CA 1
ATOM 587 C C . SER A 1 82 ? -3.234 -3.540 -17.835 1.00 86.50 82 SER A C 1
ATOM 589 O O . SER A 1 82 ? -3.564 -3.882 -18.971 1.00 86.50 82 SER A O 1
ATOM 591 N N . LEU A 1 83 ? -2.946 -4.440 -16.891 1.00 87.88 83 LEU A N 1
ATOM 592 C CA . LEU A 1 83 ? -3.002 -5.887 -17.117 1.00 87.88 83 LEU A CA 1
ATOM 593 C C . LEU A 1 83 ? -4.430 -6.386 -17.372 1.00 87.88 83 LEU A C 1
ATOM 595 O O . LEU A 1 83 ? -4.643 -7.191 -18.277 1.00 87.88 83 LEU A O 1
ATOM 599 N N . MET A 1 84 ? -5.407 -5.909 -16.598 1.00 86.12 84 MET A N 1
ATOM 600 C CA . MET A 1 84 ? -6.793 -6.379 -16.680 1.00 86.12 84 MET A CA 1
ATOM 601 C C . MET A 1 84 ? -7.521 -5.870 -17.926 1.00 86.12 84 MET A C 1
ATOM 603 O O . MET A 1 84 ? -8.190 -6.651 -18.603 1.00 86.12 84 MET A O 1
ATOM 607 N N . TYR A 1 85 ? -7.396 -4.577 -18.236 1.00 85.31 85 TYR A N 1
ATOM 608 C CA . TYR A 1 85 ? -8.178 -3.947 -19.301 1.00 85.31 85 TYR A CA 1
ATOM 609 C C . TYR A 1 85 ? -7.469 -3.960 -20.652 1.00 85.31 85 TYR A C 1
ATOM 611 O O . TYR A 1 85 ? -8.093 -4.277 -21.662 1.00 85.31 85 TYR A O 1
ATOM 619 N N . LEU A 1 86 ? -6.170 -3.650 -20.685 1.00 84.44 86 LEU A N 1
ATOM 620 C CA . LEU A 1 86 ? -5.419 -3.560 -21.942 1.00 84.44 86 LEU A CA 1
ATOM 621 C C . LEU A 1 86 ? -4.811 -4.901 -22.358 1.00 84.44 86 LEU A C 1
ATOM 623 O O . LEU A 1 86 ? -4.375 -5.040 -23.499 1.00 84.44 86 LEU A O 1
ATOM 627 N N . ARG A 1 87 ? -4.761 -5.883 -21.442 1.00 83.81 87 ARG A N 1
ATOM 628 C CA . ARG A 1 87 ? -4.132 -7.202 -21.650 1.00 83.81 87 ARG A CA 1
ATOM 629 C C . ARG A 1 87 ? -2.714 -7.083 -22.222 1.00 83.81 87 ARG A C 1
ATOM 631 O O . ARG A 1 87 ? -2.282 -7.902 -23.033 1.00 83.81 87 ARG A O 1
ATOM 638 N N . ALA A 1 88 ? -1.998 -6.034 -21.816 1.00 80.50 88 ALA A N 1
ATOM 639 C CA . ALA A 1 88 ? -0.670 -5.742 -22.324 1.00 80.50 88 ALA A CA 1
ATOM 640 C C . ALA A 1 88 ? 0.293 -6.878 -21.953 1.00 80.50 88 ALA A C 1
ATOM 642 O O . ALA A 1 88 ? 0.459 -7.205 -20.780 1.00 80.50 88 ALA A O 1
ATOM 643 N N . SER A 1 89 ? 0.945 -7.477 -22.953 1.00 85.88 89 SER A N 1
ATOM 644 C CA . SER A 1 89 ? 1.974 -8.493 -22.704 1.00 85.88 89 SER A CA 1
ATOM 645 C C . SER A 1 89 ? 3.328 -7.853 -22.412 1.00 85.88 89 SER A C 1
ATOM 647 O O . SER A 1 89 ? 4.027 -8.291 -21.508 1.00 85.88 89 SER A O 1
ATOM 649 N N . ASN A 1 90 ? 3.716 -6.823 -23.160 1.00 91.12 90 ASN A N 1
ATOM 650 C CA . ASN A 1 90 ? 4.965 -6.098 -22.953 1.00 91.12 90 ASN A CA 1
ATOM 651 C C . ASN A 1 90 ? 4.683 -4.608 -23.108 1.00 91.12 90 ASN A C 1
ATOM 653 O O . ASN A 1 90 ? 4.258 -4.181 -24.179 1.00 91.12 90 ASN A O 1
ATOM 657 N N . ALA A 1 91 ? 4.860 -3.839 -22.040 1.00 88.88 91 ALA A N 1
ATOM 658 C CA . ALA A 1 91 ? 4.547 -2.417 -22.032 1.00 88.88 91 ALA A CA 1
ATOM 659 C C . ALA A 1 91 ? 5.338 -1.680 -20.953 1.00 88.88 91 ALA A C 1
ATOM 661 O O . ALA A 1 91 ? 5.740 -2.262 -19.949 1.00 88.88 91 ALA A O 1
ATOM 662 N N . ILE A 1 92 ? 5.503 -0.377 -21.148 1.00 89.38 92 ILE A N 1
ATOM 663 C CA . ILE A 1 92 ? 5.874 0.555 -20.087 1.00 89.38 92 ILE A CA 1
ATOM 664 C C . ILE A 1 92 ? 4.664 1.458 -19.895 1.00 89.38 92 ILE A C 1
ATOM 666 O O . ILE A 1 92 ? 4.182 2.041 -20.866 1.00 89.38 92 ILE A O 1
ATOM 670 N N . TYR A 1 93 ? 4.155 1.544 -18.671 1.00 85.06 93 TYR A N 1
ATOM 671 C CA . TYR A 1 93 ? 3.101 2.493 -18.341 1.00 85.06 93 TYR A CA 1
ATOM 672 C C . TYR A 1 93 ? 3.715 3.733 -17.696 1.00 85.06 93 TYR A C 1
ATOM 674 O O . TYR A 1 93 ? 4.679 3.642 -16.932 1.00 85.06 93 TYR A O 1
ATOM 682 N N . PHE A 1 94 ? 3.120 4.879 -18.007 1.00 88.81 94 PHE A N 1
ATOM 683 C CA . PHE A 1 94 ? 3.434 6.164 -17.406 1.00 88.81 94 PHE A CA 1
ATOM 684 C C . PHE A 1 94 ? 2.144 6.721 -16.817 1.00 88.81 94 PHE A C 1
ATOM 686 O O . PHE A 1 94 ? 1.188 6.987 -17.542 1.00 88.81 94 PHE A O 1
ATOM 693 N N . GLU A 1 95 ? 2.112 6.883 -15.502 1.00 86.38 95 GLU A N 1
ATOM 694 C CA . GLU A 1 95 ? 1.040 7.576 -14.797 1.00 86.38 95 GLU A CA 1
ATOM 695 C C . GLU A 1 95 ? 1.588 8.922 -14.336 1.00 86.38 95 GLU A C 1
ATOM 697 O O . GLU A 1 95 ? 2.385 8.992 -13.401 1.00 86.38 95 GLU A O 1
ATOM 702 N N . VAL A 1 96 ? 1.187 9.993 -15.014 1.00 90.81 96 VAL A N 1
ATOM 703 C CA . VAL A 1 96 ? 1.623 11.354 -14.694 1.00 90.81 96 VAL A CA 1
ATOM 704 C C . VAL A 1 96 ? 0.541 12.028 -13.857 1.00 90.81 96 VAL A C 1
ATOM 706 O O . VAL A 1 96 ? -0.560 12.279 -14.342 1.00 90.81 96 VAL A O 1
ATOM 709 N N . GLY A 1 97 ? 0.855 12.323 -12.598 1.00 87.12 97 GLY A N 1
ATOM 710 C CA . GLY A 1 97 ? 0.041 13.164 -11.725 1.00 87.12 97 GLY A CA 1
ATOM 711 C C . GLY A 1 97 ? 0.627 14.570 -11.576 1.00 87.12 97 GLY A C 1
ATOM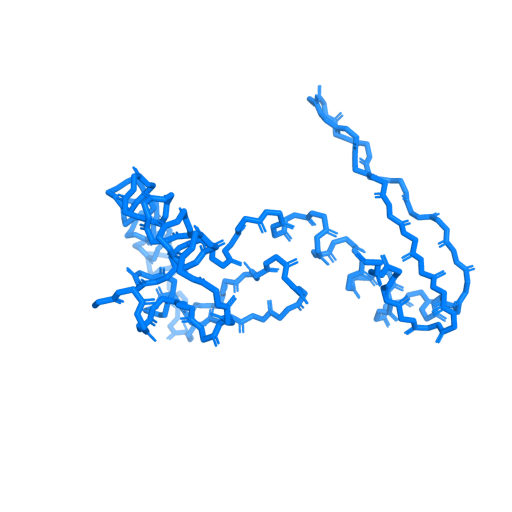 712 O O . GLY A 1 97 ? 1.714 14.870 -12.063 1.00 87.12 97 GLY A O 1
ATOM 713 N N . GLY A 1 98 ? -0.066 15.438 -10.834 1.00 92.81 98 GLY A N 1
ATOM 714 C CA . GLY A 1 98 ? 0.391 16.815 -10.588 1.00 92.81 98 GLY A CA 1
ATOM 715 C C . GLY A 1 98 ? 1.620 16.940 -9.674 1.00 92.81 98 GLY A C 1
ATOM 716 O O . GLY A 1 98 ? 2.241 17.996 -9.628 1.00 92.81 98 GLY A O 1
ATOM 717 N N . THR A 1 99 ? 1.977 15.882 -8.941 1.00 91.12 99 THR A N 1
ATOM 718 C CA . THR A 1 99 ? 3.111 15.875 -7.993 1.00 91.12 99 THR A CA 1
ATOM 719 C C . THR A 1 99 ? 4.169 14.839 -8.351 1.00 91.12 99 THR A C 1
ATOM 721 O O . THR A 1 99 ? 5.353 15.031 -8.090 1.00 91.12 99 THR A O 1
ATOM 724 N N . THR A 1 100 ? 3.757 13.707 -8.914 1.00 88.75 100 THR A N 1
ATOM 725 C CA . THR A 1 100 ? 4.624 12.547 -9.122 1.00 88.75 100 THR A CA 1
ATOM 726 C C . THR A 1 100 ? 4.270 11.891 -10.442 1.00 88.75 100 THR A C 1
ATOM 728 O O . THR A 1 100 ? 3.118 11.920 -10.868 1.00 88.75 100 THR A O 1
ATOM 731 N N . THR A 1 101 ? 5.274 11.301 -11.082 1.00 89.75 101 THR A N 1
ATOM 732 C CA . THR A 1 101 ? 5.088 10.399 -12.215 1.00 89.75 101 THR A CA 1
ATOM 733 C C . THR A 1 101 ? 5.498 9.000 -11.786 1.00 89.75 101 THR A C 1
ATOM 735 O O . THR A 1 101 ? 6.624 8.810 -11.325 1.00 89.75 101 THR A O 1
ATOM 738 N N . ASN A 1 102 ? 4.597 8.032 -11.935 1.00 87.31 102 ASN A N 1
ATOM 739 C CA . ASN A 1 102 ? 4.895 6.622 -11.724 1.00 87.31 102 ASN A CA 1
ATOM 740 C C . ASN A 1 102 ? 5.203 5.974 -13.070 1.00 87.31 102 ASN A C 1
ATOM 742 O O . ASN A 1 102 ? 4.504 6.196 -14.060 1.00 87.31 102 ASN A O 1
ATOM 746 N N . ILE A 1 103 ? 6.251 5.161 -13.090 1.00 89.25 103 ILE A N 1
ATOM 747 C CA . ILE A 1 103 ? 6.652 4.380 -14.253 1.00 89.25 103 ILE A CA 1
ATOM 748 C C . ILE A 1 103 ? 6.692 2.932 -13.808 1.00 89.25 103 ILE A C 1
ATOM 750 O O . ILE A 1 103 ? 7.257 2.618 -12.759 1.00 89.25 103 ILE A O 1
ATOM 754 N N . GLY A 1 104 ? 6.146 2.036 -14.614 1.00 87.31 104 GLY A N 1
ATOM 755 C CA . GLY A 1 104 ? 6.428 0.627 -14.416 1.00 87.31 104 GLY A CA 1
ATOM 756 C C . GLY A 1 104 ? 6.312 -0.182 -15.683 1.00 87.31 104 GLY A C 1
ATOM 757 O O . GLY A 1 104 ? 5.839 0.272 -16.724 1.00 87.31 104 GLY A O 1
ATOM 758 N N . VAL A 1 105 ? 6.824 -1.396 -15.577 1.00 89.88 105 VAL A N 1
ATOM 759 C CA . VAL A 1 105 ? 7.062 -2.272 -16.712 1.00 89.88 105 VAL A CA 1
ATOM 760 C C . VAL A 1 105 ? 6.140 -3.468 -16.587 1.00 89.88 105 VAL A C 1
ATOM 762 O O . VAL A 1 105 ? 5.969 -4.028 -15.508 1.00 89.88 105 VAL A O 1
ATOM 765 N N . ILE A 1 106 ? 5.551 -3.867 -17.701 1.00 90.25 106 ILE A N 1
ATOM 766 C CA . ILE A 1 106 ? 4.874 -5.142 -17.864 1.00 90.25 106 ILE A CA 1
ATOM 767 C C . ILE A 1 106 ? 5.721 -5.950 -18.834 1.00 90.25 106 ILE A C 1
ATOM 769 O O . ILE A 1 106 ? 6.040 -5.476 -19.924 1.00 90.25 106 ILE A O 1
ATOM 773 N N . LYS A 1 107 ? 6.090 -7.164 -18.433 1.00 91.75 107 LYS A N 1
ATOM 774 C CA . LYS A 1 1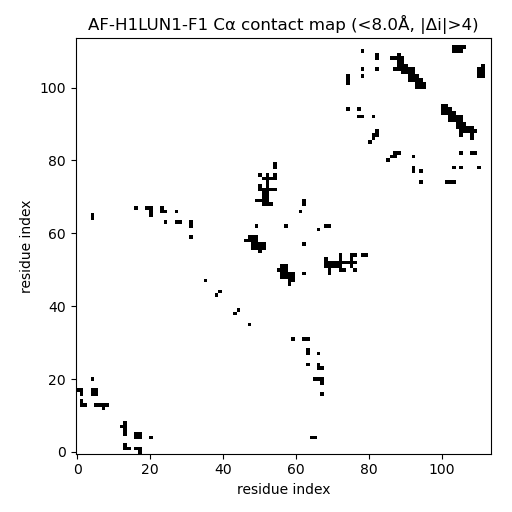07 ? 6.875 -8.091 -19.244 1.00 91.75 107 LYS A CA 1
ATOM 775 C C . LYS A 1 107 ? 6.202 -9.453 -19.235 1.00 91.75 107 LYS A C 1
ATOM 777 O O . LYS A 1 107 ? 5.921 -10.004 -18.174 1.00 91.75 107 LYS A O 1
ATOM 782 N N . ASN A 1 108 ? 5.952 -10.003 -20.417 1.00 91.31 108 ASN A N 1
ATOM 783 C CA . ASN A 1 108 ? 5.253 -11.276 -20.613 1.00 91.31 108 ASN A CA 1
ATOM 784 C C . ASN A 1 108 ? 3.934 -11.396 -19.814 1.00 91.31 108 ASN A C 1
ATOM 786 O O . ASN A 1 108 ? 3.664 -12.423 -19.191 1.00 91.31 108 ASN A O 1
ATOM 790 N N . GLY A 1 109 ? 3.136 -10.326 -19.789 1.00 88.12 109 GLY A N 1
ATOM 791 C CA . GLY A 1 109 ? 1.839 -10.276 -19.107 1.00 88.12 109 GLY A CA 1
ATOM 792 C C . GLY A 1 109 ? 1.932 -10.243 -17.581 1.00 88.12 109 GLY A C 1
ATOM 793 O O . GLY A 1 109 ? 0.970 -10.592 -16.901 1.00 88.12 109 GLY A O 1
ATOM 794 N N . ARG A 1 110 ? 3.089 -9.866 -17.025 1.00 87.62 110 ARG A N 1
ATOM 795 C CA . ARG A 1 110 ? 3.323 -9.769 -15.580 1.00 87.62 110 ARG A CA 1
ATOM 796 C C . ARG A 1 110 ? 3.965 -8.431 -15.222 1.00 87.62 110 ARG A C 1
ATOM 798 O O . ARG A 1 110 ? 4.730 -7.908 -16.035 1.00 87.62 110 ARG A O 1
ATOM 805 N N . PRO A 1 111 ? 3.708 -7.887 -14.019 1.00 87.25 111 PRO A N 1
ATOM 806 C CA . PRO A 1 111 ? 4.483 -6.765 -13.504 1.00 87.25 111 PRO A CA 1
ATOM 807 C C . PRO A 1 111 ? 5.976 -7.114 -13.514 1.00 87.25 111 PRO A C 1
ATOM 809 O O . PRO A 1 111 ? 6.370 -8.181 -13.04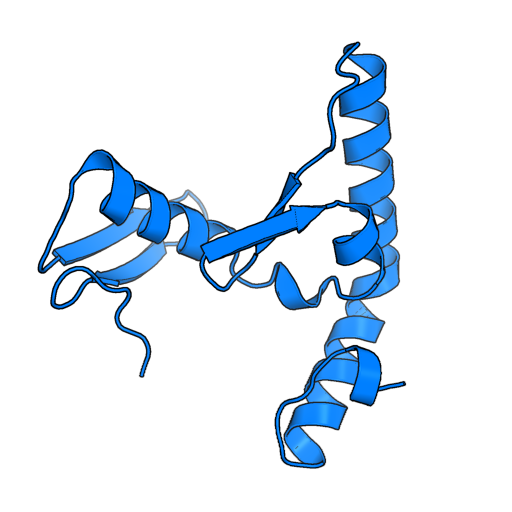2 1.00 87.25 111 PRO A O 1
ATOM 812 N N . GLY A 1 112 ? 6.798 -6.231 -14.072 1.00 78.50 112 GLY A N 1
ATOM 813 C CA . GLY A 1 112 ? 8.249 -6.299 -13.982 1.00 78.50 112 GLY A CA 1
ATOM 814 C C . GLY A 1 112 ? 8.663 -5.941 -12.563 1.00 78.50 112 GLY A C 1
ATOM 815 O O . GLY A 1 112 ? 8.689 -4.768 -12.203 1.00 78.50 112 GLY A O 1
ATOM 816 N N . VAL A 1 113 ? 8.923 -6.964 -11.758 1.00 65.94 113 VAL A N 1
ATOM 817 C CA . VAL A 1 113 ? 9.495 -6.853 -10.416 1.00 65.94 113 VAL A CA 1
ATOM 818 C C . VAL A 1 113 ? 10.846 -7.546 -10.483 1.00 65.94 113 VAL A C 1
ATOM 820 O O . VA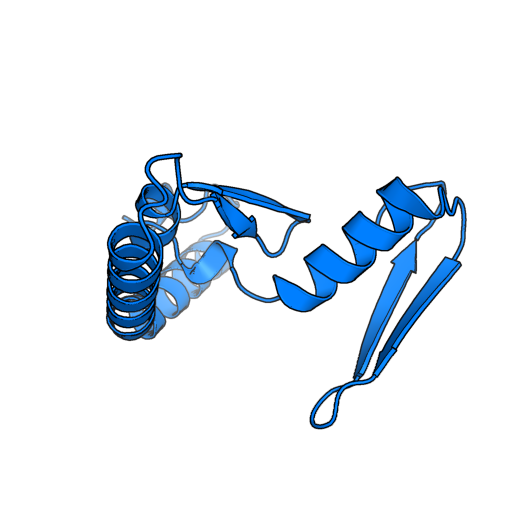L A 1 113 ? 10.883 -8.756 -10.705 1.00 65.94 113 VAL A O 1
ATOM 823 N N . ASP A 1 114 ? 11.918 -6.769 -10.350 1.00 44.34 114 ASP A N 1
ATOM 824 C CA . ASP A 1 114 ? 13.250 -7.289 -10.025 1.00 44.34 114 ASP A CA 1
ATOM 825 C C . ASP A 1 114 ? 13.425 -7.336 -8.497 1.00 44.34 114 ASP A C 1
ATOM 827 O O . ASP A 1 114 ? 12.978 -6.382 -7.811 1.00 44.34 114 ASP A O 1
#

Secondary structure (DSSP, 8-state):
-HHHH---S-HHHHHHHHHHHHHHHHHHHHHHHHHHHHHHHTT--S--EEE-TTS-EEEHHHHTT-GGGGTTHHHHHHHHHIIIII--SSEEEEEE-SS-EEEEEEETTEE---